Protein AF-A0A6B0C5R4-F1 (afdb_monomer)

Organism: Staphylococcus aureus (NCBI:txid1280)

Radius of gyration: 19.21 Å; Cα contacts (8 Å, |Δi|>4): 19; chains: 1; bounding box: 40×33×46 Å

Secondary structure (DSSP, 8-state):
-HHHHHHHHHHHHHHHTT----------S--STTSTTHHHHHHHHTTT-------------SSHHHHHHHHHHHHHH-

Solvent-accessible surface area (backbone atoms only — not comparable to full-atom values): 5249 Å² total; per-residue (Å²): 119,66,68,62,50,54,54,50,53,51,52,51,48,31,59,77,68,74,44,95,74,86,82,88,70,88,76,92,82,61,85,48,89,84,32,94,53,35,69,58,52,53,55,49,44,72,72,73,58,81,89,82,87,72,94,73,86,86,85,82,71,89,51,58,67,62,48,53,53,51,53,53,55,54,59,75,72,107

InterPro domains:
  IPR003447 FemABX peptidyl transferase [PF02388] (1-74)
  IPR003447 FemABX peptidyl transferase [PS51191] (1-73)
  IPR016181 Acyl-CoA N-acyltransferase [SSF55729] (4-69)
  IPR050644 Peptidoglycan Glycine Bridge Synthesis [PTHR36174] (2-78)

Foldseek 3Di:
DVVVVVLVVVVVVCVVVVNPDDDPDDDPPPCDPPDPCVVVVVVCVVVVDDDDDDPDDDDDDPPVVVVVVVVVVVVVVD

pLDDT: mean 94.53, std 5.73, range [60.94, 98.62]

Sequence (78 aa):
MGAYHLQWEMIKFAKAHHIDRYNFYGITGDYSESSEDYGVQQFKKGFNAHVEEYIGDFIKPIKPLLYKVQTYLNHKRR

Structure (mmCIF, N/CA/C/O backbone):
data_AF-A0A6B0C5R4-F1
#
_entry.id   AF-A0A6B0C5R4-F1
#
loop_
_atom_site.group_PDB
_atom_site.id
_atom_site.type_symbol
_atom_site.label_atom_id
_atom_site.label_alt_id
_atom_site.label_comp_id
_atom_site.label_asym_id
_atom_site.label_entity_id
_atom_site.label_seq_id
_atom_site.pdbx_PDB_ins_code
_atom_site.Cartn_x
_atom_site.Cartn_y
_atom_site.Cartn_z
_atom_site.occupancy
_atom_site.B_iso_or_equiv
_atom_site.auth_seq_id
_atom_site.auth_comp_id
_atom_site.auth_asym_id
_atom_site.auth_atom_id
_atom_site.pdbx_PDB_model_num
ATOM 1 N N . MET A 1 1 ? 19.878 1.644 -10.427 1.00 65.62 1 MET A N 1
ATOM 2 C CA . MET A 1 1 ? 18.400 1.640 -10.532 1.00 65.62 1 MET A CA 1
ATOM 3 C C . MET A 1 1 ? 17.831 0.236 -10.267 1.00 65.62 1 MET A C 1
ATOM 5 O O . MET A 1 1 ? 17.239 -0.363 -11.153 1.00 65.62 1 MET A O 1
ATOM 9 N N . GLY A 1 2 ? 18.008 -0.317 -9.059 1.00 92.69 2 GLY A N 1
ATOM 10 C CA . GLY A 1 2 ? 17.570 -1.695 -8.756 1.00 92.69 2 GLY A CA 1
ATOM 11 C C . GLY A 1 2 ? 16.052 -1.846 -8.616 1.00 92.69 2 GLY A C 1
ATOM 12 O O . GLY A 1 2 ? 15.475 -2.780 -9.161 1.00 92.69 2 GLY A O 1
ATOM 13 N N . ALA A 1 3 ? 15.394 -0.883 -7.961 1.00 93.31 3 ALA A N 1
ATOM 14 C CA . ALA A 1 3 ? 13.949 -0.923 -7.737 1.00 93.31 3 ALA A CA 1
ATOM 15 C C . ALA A 1 3 ? 13.147 -0.930 -9.050 1.00 93.31 3 ALA A C 1
ATOM 17 O O . ALA A 1 3 ? 12.255 -1.753 -9.211 1.00 93.31 3 ALA A O 1
ATOM 18 N N . TYR A 1 4 ? 13.498 -0.074 -10.015 1.00 95.12 4 TYR A N 1
ATOM 19 C CA . TYR A 1 4 ? 12.828 -0.042 -11.321 1.00 95.12 4 TYR A CA 1
ATOM 20 C C . TYR A 1 4 ? 12.986 -1.352 -12.095 1.00 95.12 4 TYR A C 1
ATOM 22 O O . TYR A 1 4 ? 12.014 -1.850 -12.654 1.00 95.12 4 TYR A O 1
ATOM 30 N N . HIS A 1 5 ? 14.192 -1.929 -12.095 1.00 96.69 5 HIS A N 1
ATOM 31 C CA . HIS A 1 5 ? 14.443 -3.204 -12.759 1.00 96.69 5 HIS A CA 1
ATOM 32 C C . HIS A 1 5 ? 13.632 -4.337 -12.120 1.00 96.69 5 HIS A C 1
ATOM 34 O O . HIS A 1 5 ? 12.948 -5.061 -12.833 1.00 96.69 5 HIS A O 1
ATOM 40 N N . LEU A 1 6 ? 13.622 -4.424 -10.785 1.00 97.44 6 LEU A N 1
ATOM 41 C CA . LEU A 1 6 ? 12.816 -5.402 -10.052 1.00 97.44 6 LEU A CA 1
ATOM 42 C C . LEU A 1 6 ? 11.332 -5.317 -10.441 1.00 97.44 6 LEU A C 1
ATOM 44 O O . LEU A 1 6 ? 10.741 -6.324 -10.820 1.00 97.44 6 LEU A O 1
ATOM 48 N N . GLN A 1 7 ? 10.732 -4.123 -10.371 1.00 97.81 7 GLN A N 1
ATOM 49 C CA . GLN A 1 7 ? 9.315 -3.951 -10.710 1.00 97.81 7 GLN A CA 1
ATOM 50 C C . GLN A 1 7 ? 9.041 -4.311 -12.175 1.00 97.81 7 GLN A C 1
ATOM 52 O O . GLN A 1 7 ? 8.041 -4.954 -12.478 1.00 97.81 7 GLN A O 1
ATOM 57 N N . TRP A 1 8 ? 9.951 -3.959 -13.087 1.00 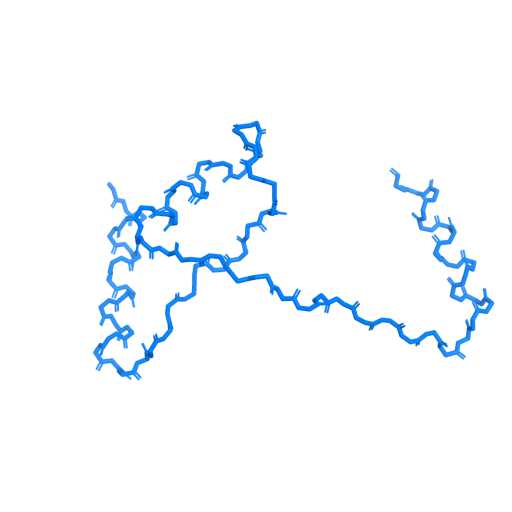97.06 8 TRP A N 1
ATOM 58 C CA . TRP A 1 8 ? 9.822 -4.303 -14.500 1.00 97.06 8 TRP A CA 1
ATOM 59 C C . TRP A 1 8 ? 9.864 -5.813 -14.759 1.00 97.06 8 TRP A C 1
ATOM 61 O O . TRP A 1 8 ? 9.034 -6.329 -15.509 1.00 97.06 8 TRP A O 1
ATOM 71 N N . GLU A 1 9 ? 10.786 -6.539 -14.122 1.00 98.25 9 GLU A N 1
ATOM 72 C CA . GLU A 1 9 ? 10.848 -8.001 -14.228 1.00 98.25 9 GLU A CA 1
ATOM 73 C C . GLU A 1 9 ? 9.564 -8.657 -13.704 1.00 98.25 9 GLU A C 1
ATOM 75 O O . GLU A 1 9 ? 9.023 -9.552 -14.353 1.00 98.25 9 GLU A O 1
ATOM 80 N N . MET A 1 10 ? 9.011 -8.159 -12.597 1.00 98.31 10 MET A N 1
ATOM 81 C CA . MET A 1 10 ? 7.772 -8.695 -12.027 1.00 98.31 10 MET A CA 1
ATOM 82 C C . MET A 1 10 ? 6.528 -8.370 -12.872 1.00 98.31 10 MET A C 1
ATOM 84 O O . MET A 1 10 ? 5.634 -9.209 -12.992 1.00 98.31 10 MET A O 1
ATOM 88 N N . ILE A 1 11 ? 6.479 -7.207 -13.530 1.00 97.88 11 ILE A N 1
ATOM 89 C CA . ILE A 1 11 ? 5.421 -6.880 -14.503 1.00 97.88 11 ILE A CA 1
ATOM 90 C C . ILE A 1 11 ? 5.501 -7.814 -15.717 1.00 97.88 11 ILE A C 1
ATOM 92 O O . ILE A 1 11 ? 4.481 -8.348 -16.159 1.00 97.88 11 ILE A O 1
ATOM 96 N N . LYS A 1 12 ? 6.705 -8.052 -16.256 1.00 98.31 12 LYS A N 1
ATOM 97 C CA . LYS A 1 12 ? 6.896 -9.012 -17.355 1.00 98.31 12 LYS A CA 1
ATOM 98 C C . LYS A 1 12 ? 6.489 -10.425 -16.945 1.00 98.31 12 LYS A C 1
ATOM 100 O O . LYS A 1 12 ? 5.817 -11.093 -17.726 1.00 98.31 12 LYS A O 1
ATOM 105 N N . PHE A 1 13 ? 6.853 -10.853 -15.736 1.00 98.62 13 PHE A N 1
ATOM 106 C CA . PHE A 1 13 ? 6.428 -12.131 -15.168 1.00 98.62 13 PHE A CA 1
ATOM 107 C C . PHE A 1 13 ? 4.898 -12.240 -15.142 1.00 98.62 13 PHE A C 1
ATOM 109 O O . PHE A 1 13 ? 4.349 -13.188 -15.695 1.00 98.62 13 PHE A O 1
ATOM 116 N N . ALA A 1 14 ? 4.196 -11.241 -14.597 1.00 98.44 14 ALA A N 1
ATOM 117 C CA . ALA A 1 14 ? 2.733 -11.237 -14.564 1.00 98.44 14 ALA A CA 1
A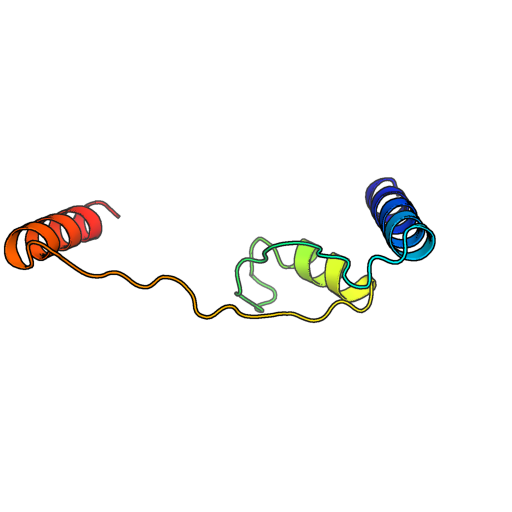TOM 118 C C . ALA A 1 14 ? 2.124 -11.397 -15.970 1.00 98.44 14 ALA A C 1
ATOM 120 O O . ALA A 1 14 ? 1.264 -12.251 -16.177 1.00 98.44 14 ALA A O 1
ATOM 121 N N . LYS A 1 15 ? 2.641 -10.661 -16.964 1.00 98.00 15 LYS A N 1
ATOM 122 C CA . LYS A 1 15 ? 2.191 -10.778 -18.361 1.00 98.00 15 LYS A CA 1
ATOM 123 C C . LYS A 1 15 ? 2.455 -12.160 -18.965 1.00 98.00 15 LYS A C 1
ATOM 125 O O . LYS A 1 15 ? 1.585 -12.686 -19.652 1.00 98.00 15 LYS A O 1
ATOM 130 N N . ALA A 1 16 ? 3.632 -12.740 -18.726 1.00 98.62 16 ALA A N 1
ATOM 131 C CA . ALA A 1 16 ? 4.000 -14.063 -19.236 1.00 98.62 16 ALA A CA 1
ATOM 132 C C . ALA A 1 16 ? 3.140 -15.190 -18.640 1.00 98.62 16 ALA A C 1
ATOM 134 O O . ALA A 1 16 ? 2.948 -16.221 -19.278 1.00 98.62 16 ALA A O 1
ATOM 135 N N . HIS A 1 17 ? 2.604 -14.977 -17.438 1.00 98.62 17 HIS A N 1
ATOM 136 C CA . HIS A 1 17 ? 1.746 -15.920 -16.726 1.00 98.62 17 HIS A CA 1
ATOM 137 C C . HIS A 1 17 ? 0.248 -15.591 -16.823 1.00 98.62 17 HIS A C 1
ATOM 139 O O . HIS A 1 17 ? -0.542 -16.181 -16.091 1.00 98.62 17 HIS A O 1
ATOM 145 N N . HIS A 1 18 ? -0.154 -14.680 -17.719 1.00 98.25 18 HIS A N 1
ATOM 146 C CA . HIS A 1 18 ? -1.555 -14.273 -17.901 1.00 98.25 18 HIS A CA 1
ATOM 147 C C . HIS A 1 18 ? -2.223 -13.775 -16.604 1.00 98.25 18 HIS A C 1
ATOM 149 O O . HIS A 1 18 ? -3.381 -14.072 -16.325 1.00 98.25 18 HIS A O 1
ATOM 155 N N . ILE A 1 19 ? -1.473 -13.027 -15.791 1.00 98.38 19 ILE A N 1
ATOM 156 C CA . ILE A 1 19 ? -1.974 -12.364 -14.587 1.00 98.38 19 ILE A CA 1
ATOM 157 C C . ILE A 1 19 ? -2.321 -10.921 -14.958 1.00 98.38 19 ILE A C 1
ATOM 159 O O . ILE A 1 19 ? -1.435 -10.094 -15.175 1.00 98.38 19 ILE A O 1
ATOM 163 N N . ASP A 1 20 ? -3.615 -10.610 -14.994 1.00 97.19 20 ASP A N 1
ATOM 164 C CA . ASP A 1 20 ? -4.122 -9.325 -15.500 1.00 97.19 20 ASP A CA 1
ATOM 165 C C . ASP A 1 20 ? -3.887 -8.135 -14.555 1.00 97.19 20 ASP A C 1
ATOM 167 O O . ASP A 1 20 ? -4.063 -6.979 -14.941 1.00 97.19 20 ASP A O 1
ATOM 171 N N . ARG A 1 21 ? -3.488 -8.396 -13.305 1.00 96.69 21 ARG A N 1
ATOM 172 C CA . ARG A 1 21 ? -3.338 -7.374 -12.266 1.00 96.69 21 ARG A CA 1
ATOM 173 C C . ARG A 1 21 ? -1.955 -7.411 -11.633 1.00 96.69 21 ARG A C 1
ATOM 175 O O . ARG A 1 21 ? -1.578 -8.391 -10.995 1.00 96.69 21 ARG A O 1
ATOM 182 N N . TYR A 1 22 ? -1.251 -6.284 -11.714 1.00 97.62 22 TYR A N 1
ATOM 183 C CA . TYR A 1 22 ? -0.017 -6.037 -10.975 1.00 97.62 22 TYR A CA 1
ATOM 184 C C . TYR A 1 22 ? -0.270 -5.029 -9.851 1.00 97.62 22 TYR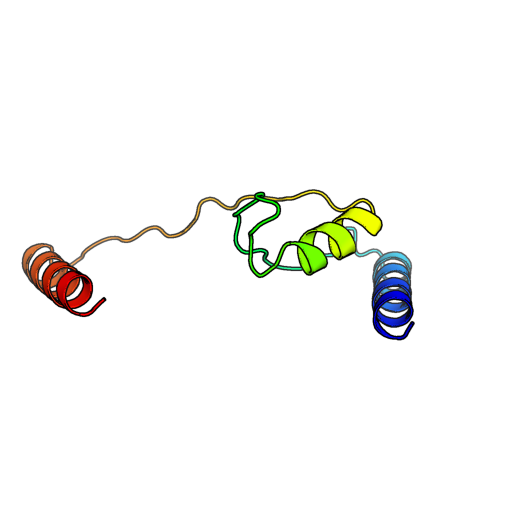 A C 1
ATOM 186 O O . TYR A 1 22 ? -0.617 -3.878 -10.109 1.00 97.62 22 TYR A O 1
ATOM 194 N N . ASN A 1 23 ? -0.135 -5.460 -8.596 1.00 97.19 23 ASN A N 1
ATOM 195 C CA . ASN A 1 23 ? -0.463 -4.636 -7.435 1.00 97.19 23 ASN A CA 1
ATOM 196 C C . ASN A 1 23 ? 0.810 -4.108 -6.757 1.00 97.19 23 ASN A C 1
ATOM 198 O O . ASN A 1 23 ? 1.579 -4.878 -6.189 1.00 97.19 23 ASN A O 1
ATOM 202 N N . PHE A 1 24 ? 0.998 -2.787 -6.769 1.00 96.94 24 PHE A N 1
ATOM 203 C CA . PHE A 1 24 ? 2.082 -2.104 -6.048 1.00 96.94 24 PHE A CA 1
ATOM 204 C C . PHE A 1 24 ? 1.812 -1.929 -4.542 1.00 96.94 24 PHE A C 1
ATOM 206 O O . PHE A 1 24 ? 2.630 -1.335 -3.835 1.00 96.94 24 PHE A O 1
ATOM 213 N N . TYR A 1 25 ? 0.677 -2.431 -4.053 1.00 95.56 25 TYR A N 1
ATOM 214 C CA . TYR A 1 25 ? 0.219 -2.359 -2.668 1.00 95.56 25 TYR A CA 1
ATOM 215 C C . TYR A 1 25 ? -0.006 -0.927 -2.157 1.00 95.56 25 TYR A C 1
ATOM 217 O O . TYR A 1 25 ? 0.011 0.047 -2.916 1.00 95.56 25 TYR A O 1
ATOM 225 N N . GLY A 1 26 ? -0.283 -0.821 -0.857 1.00 93.50 26 GLY A N 1
ATOM 226 C CA . GLY A 1 26 ? -0.809 0.371 -0.206 1.00 93.50 26 GLY A CA 1
ATOM 227 C C . GLY A 1 26 ? 0.081 1.607 -0.290 1.00 93.50 26 GLY A C 1
ATOM 228 O O . GLY A 1 26 ? 1.303 1.536 -0.436 1.00 93.50 26 GLY A O 1
ATOM 229 N N . ILE A 1 27 ? -0.591 2.741 -0.191 1.00 94.06 27 ILE A N 1
ATOM 230 C CA . ILE A 1 27 ? -0.063 4.083 0.050 1.00 94.06 27 ILE A CA 1
ATOM 231 C C . ILE A 1 27 ? -0.799 4.625 1.284 1.00 94.06 27 ILE A C 1
ATOM 233 O O . ILE A 1 27 ? -1.805 4.041 1.694 1.00 94.06 27 ILE A O 1
ATOM 237 N N . THR A 1 28 ? -0.322 5.712 1.880 1.00 92.81 28 THR A N 1
ATOM 238 C CA . THR A 1 28 ? -0.954 6.325 3.064 1.00 92.81 28 THR A CA 1
ATOM 239 C C . THR A 1 28 ? -2.364 6.850 2.780 1.00 92.81 28 THR A C 1
ATOM 241 O O . THR A 1 28 ? -3.183 6.930 3.692 1.00 92.81 28 THR A O 1
ATOM 244 N N . GLY A 1 29 ? -2.648 7.196 1.520 1.00 89.56 29 GLY A N 1
ATOM 245 C CA . GLY A 1 29 ? -3.872 7.888 1.111 1.00 89.56 29 GLY A CA 1
ATOM 246 C C . GLY A 1 29 ? -3.800 9.410 1.286 1.00 89.56 29 GLY A C 1
ATOM 247 O O . GLY A 1 29 ? -4.739 10.103 0.902 1.00 89.56 29 GLY A O 1
ATOM 248 N N . ASP A 1 30 ? -2.695 9.942 1.819 1.00 93.75 30 ASP A N 1
ATOM 249 C CA . ASP A 1 30 ? -2.405 11.375 1.835 1.00 93.75 30 ASP A CA 1
ATOM 250 C C . ASP A 1 30 ? -1.699 11.771 0.532 1.00 93.75 30 ASP A C 1
ATOM 252 O O . ASP A 1 30 ? -0.524 11.480 0.332 1.00 93.75 30 ASP A O 1
ATOM 256 N N . TYR A 1 31 ? -2.415 12.443 -0.368 1.00 90.88 31 TYR A N 1
ATOM 257 C CA . TYR A 1 31 ? -1.879 12.866 -1.667 1.00 90.88 31 TYR A CA 1
ATOM 258 C C . TYR A 1 31 ? -1.140 14.215 -1.629 1.00 90.88 31 TYR A C 1
ATOM 260 O O . TYR A 1 31 ? -0.831 14.771 -2.686 1.00 90.88 31 TYR A O 1
ATOM 268 N N . SER A 1 32 ? -0.882 14.777 -0.444 1.00 92.50 32 SER A N 1
ATOM 269 C CA . SER A 1 32 ? -0.098 16.003 -0.309 1.00 92.50 32 SER A CA 1
ATOM 270 C C . SER A 1 32 ? 1.377 15.769 -0.647 1.00 92.50 32 SER A C 1
ATOM 272 O O . SER A 1 32 ? 1.933 14.690 -0.426 1.00 92.50 32 SER A O 1
ATOM 274 N N . GLU A 1 33 ? 2.051 16.810 -1.142 1.00 92.19 33 GLU A N 1
ATOM 275 C CA . GLU A 1 33 ? 3.504 16.774 -1.376 1.00 92.19 33 GLU A CA 1
ATOM 276 C C . GLU A 1 33 ? 4.311 16.658 -0.071 1.00 92.19 33 GLU A C 1
ATOM 278 O O . GLU A 1 33 ? 5.480 16.283 -0.092 1.00 92.19 33 GLU A O 1
ATOM 283 N N . SER A 1 34 ? 3.680 16.954 1.069 1.00 93.62 34 SER A N 1
ATOM 284 C CA . SER A 1 34 ? 4.239 16.796 2.414 1.00 93.62 34 SER A CA 1
ATOM 285 C C . SER A 1 34 ? 4.086 15.390 2.998 1.00 93.62 34 SER A C 1
ATOM 287 O O . SER A 1 34 ? 4.575 15.152 4.103 1.00 93.62 34 SER A O 1
ATOM 289 N N . SER A 1 35 ? 3.401 14.474 2.306 1.00 93.69 35 SER A N 1
ATOM 290 C CA . SER A 1 35 ? 3.199 13.107 2.791 1.00 93.69 35 SER A CA 1
ATOM 291 C C . SER A 1 35 ? 4.525 12.351 2.914 1.00 93.69 35 SER A C 1
ATOM 293 O O . SER A 1 35 ? 5.434 12.488 2.090 1.00 93.69 35 SER A O 1
ATOM 295 N N . GLU A 1 36 ? 4.632 11.504 3.941 1.00 92.50 36 GLU A N 1
ATOM 296 C CA . GLU A 1 36 ? 5.825 10.681 4.180 1.00 92.50 36 GLU A CA 1
ATOM 297 C C . GLU A 1 36 ? 6.137 9.757 2.989 1.00 92.50 36 GLU A C 1
ATOM 299 O O . GLU A 1 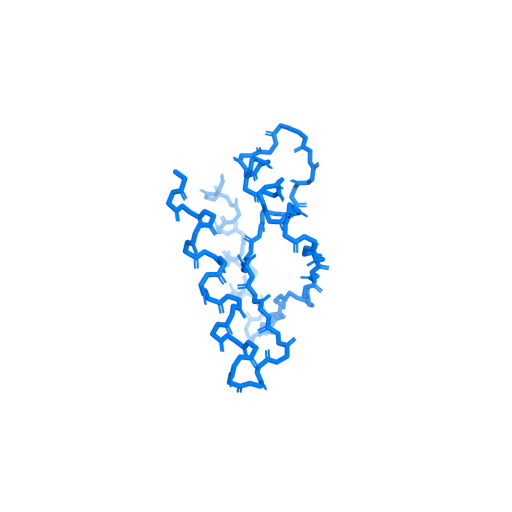36 ? 7.299 9.504 2.667 1.00 92.50 36 GLU A O 1
ATOM 304 N N . ASP A 1 37 ? 5.104 9.282 2.291 1.00 93.44 37 ASP A N 1
ATOM 305 C CA . ASP A 1 37 ? 5.225 8.368 1.160 1.00 93.44 37 A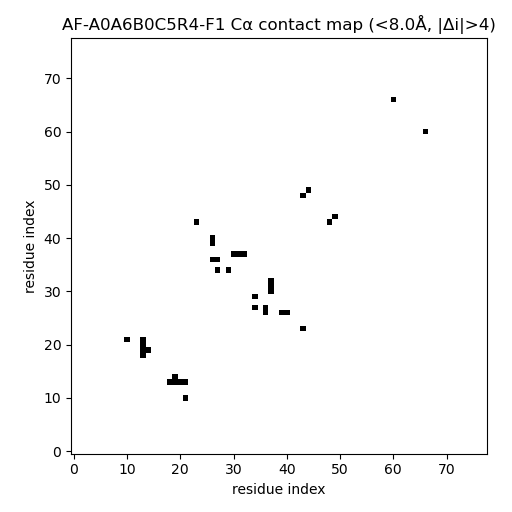SP A CA 1
ATOM 306 C C . ASP A 1 37 ? 5.115 9.054 -0.211 1.00 93.44 37 ASP A C 1
ATOM 308 O O . ASP A 1 37 ? 5.035 8.351 -1.222 1.00 93.44 37 ASP A O 1
ATOM 312 N N . TYR A 1 38 ? 5.193 10.390 -0.292 1.00 95.06 38 TYR A N 1
ATOM 313 C CA . TYR A 1 38 ? 5.076 11.135 -1.553 1.00 95.06 38 TYR A CA 1
ATOM 314 C C . TYR A 1 38 ? 5.981 10.571 -2.662 1.00 95.06 38 TYR A C 1
ATOM 316 O O . TYR A 1 38 ? 5.534 10.302 -3.780 1.00 95.06 38 TYR A O 1
ATOM 324 N N . GLY A 1 39 ? 7.254 10.299 -2.351 1.00 94.44 39 GLY A N 1
ATOM 325 C CA . GLY A 1 39 ? 8.201 9.721 -3.313 1.00 94.44 39 GLY A CA 1
ATOM 326 C C . GLY A 1 39 ? 7.808 8.318 -3.793 1.00 94.44 39 GLY A C 1
ATOM 327 O O . GLY A 1 39 ? 7.975 7.992 -4.971 1.00 94.44 39 GLY A O 1
ATOM 328 N N . VAL A 1 40 ? 7.230 7.495 -2.911 1.00 94.50 40 VAL A N 1
ATOM 329 C CA . VAL A 1 40 ? 6.714 6.160 -3.254 1.00 94.50 40 VAL A CA 1
ATOM 330 C C . VAL A 1 40 ? 5.473 6.279 -4.141 1.00 94.50 40 VAL A C 1
ATOM 332 O O . VAL A 1 40 ? 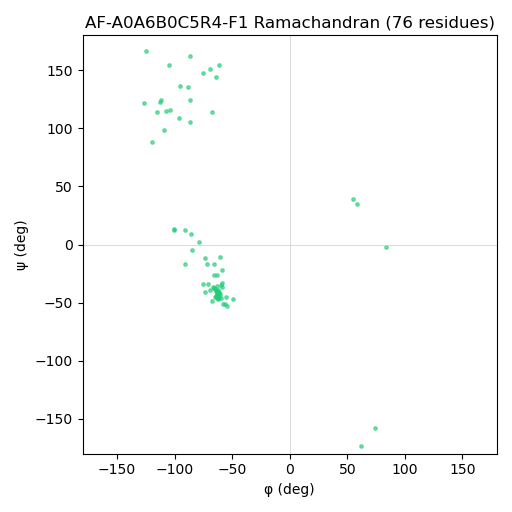5.337 5.518 -5.101 1.00 94.50 40 VAL A O 1
ATOM 335 N N . GLN A 1 41 ? 4.598 7.251 -3.877 1.00 95.12 41 GLN A N 1
ATOM 336 C CA . GLN A 1 41 ? 3.440 7.532 -4.724 1.00 95.12 41 GLN A CA 1
ATOM 337 C C . GLN A 1 41 ? 3.871 7.948 -6.139 1.00 95.12 41 GLN A C 1
ATOM 339 O O . GLN A 1 41 ? 3.374 7.384 -7.116 1.00 95.12 41 GLN A O 1
ATOM 344 N N . GLN A 1 42 ? 4.851 8.853 -6.270 1.00 95.00 42 GLN A N 1
ATOM 345 C CA . GLN A 1 42 ? 5.386 9.254 -7.580 1.00 95.00 42 GLN A CA 1
ATOM 346 C C . GLN A 1 42 ? 6.058 8.086 -8.314 1.00 95.00 42 GLN A C 1
ATOM 348 O O . GLN A 1 42 ? 5.858 7.917 -9.517 1.00 95.00 42 GLN A O 1
ATOM 353 N N . PHE A 1 43 ? 6.798 7.235 -7.596 1.00 95.69 43 PHE A N 1
ATOM 354 C CA . PHE A 1 43 ? 7.392 6.022 -8.160 1.00 95.69 43 PHE A CA 1
ATOM 355 C C . PHE A 1 43 ? 6.330 5.099 -8.770 1.00 95.69 43 PHE A C 1
ATOM 357 O O . PHE A 1 43 ? 6.452 4.716 -9.931 1.00 95.69 43 PHE A O 1
ATOM 364 N N . LYS A 1 44 ? 5.264 4.779 -8.022 1.00 96.12 44 LYS A N 1
ATOM 365 C CA . LYS A 1 44 ? 4.164 3.923 -8.501 1.00 96.12 44 LYS A CA 1
ATOM 366 C C . LYS A 1 44 ? 3.427 4.558 -9.682 1.00 96.12 44 LYS A C 1
ATOM 368 O O . LYS A 1 44 ? 3.158 3.882 -10.674 1.00 96.12 44 LYS A O 1
ATOM 373 N N . LYS A 1 45 ? 3.169 5.869 -9.616 1.00 94.44 45 LYS A N 1
ATOM 374 C CA . LYS A 1 45 ? 2.566 6.646 -10.710 1.00 94.44 45 LYS A CA 1
ATOM 375 C C . LYS A 1 45 ? 3.411 6.594 -11.987 1.00 94.44 45 LYS A C 1
ATOM 377 O O . LYS A 1 45 ? 2.854 6.520 -13.078 1.00 94.44 45 LYS A O 1
ATOM 382 N N . GLY A 1 46 ? 4.738 6.547 -11.861 1.00 95.25 46 GLY A N 1
ATOM 383 C CA . GLY A 1 46 ? 5.665 6.380 -12.984 1.00 95.25 46 GLY A CA 1
ATOM 384 C C . GLY A 1 46 ? 5.464 5.092 -13.798 1.00 95.25 46 GLY A C 1
ATOM 385 O O . GLY A 1 46 ? 5.818 5.063 -14.972 1.00 95.25 46 GLY A O 1
ATOM 386 N N . PHE A 1 47 ? 4.842 4.055 -13.223 1.00 96.00 47 PHE A N 1
ATOM 387 C CA . PHE A 1 47 ? 4.452 2.824 -13.928 1.00 96.00 47 PHE A CA 1
ATOM 388 C C . PHE A 1 47 ? 3.037 2.881 -14.522 1.00 96.00 47 PHE A C 1
ATOM 390 O O . PHE A 1 47 ? 2.505 1.850 -14.930 1.00 96.00 47 PHE A O 1
ATOM 397 N N . ASN A 1 48 ? 2.419 4.066 -14.569 1.00 95.44 48 ASN A N 1
ATOM 398 C CA . ASN A 1 48 ? 1.032 4.264 -14.990 1.00 95.44 48 ASN A CA 1
ATOM 399 C C . ASN A 1 48 ? 0.022 3.465 -14.139 1.00 95.44 48 ASN A C 1
ATOM 401 O O . ASN A 1 48 ? -0.975 2.959 -14.650 1.00 95.44 48 ASN A O 1
ATOM 405 N N . ALA A 1 49 ? 0.298 3.320 -12.838 1.00 94.50 49 ALA A N 1
ATOM 406 C CA . ALA A 1 49 ? -0.623 2.696 -11.894 1.00 94.50 49 ALA A CA 1
ATOM 407 C C . ALA A 1 49 ? -1.788 3.638 -11.543 1.00 94.50 49 ALA A C 1
ATOM 409 O O . ALA A 1 49 ? -1.606 4.853 -11.437 1.00 94.50 49 ALA A O 1
ATOM 410 N N . HIS A 1 50 ? -2.966 3.068 -11.289 1.00 94.12 50 HIS A N 1
ATOM 411 C CA . HIS A 1 50 ? -4.109 3.764 -10.698 1.00 94.12 50 HIS A CA 1
ATOM 412 C C . HIS A 1 50 ? -4.291 3.364 -9.231 1.00 94.12 50 HIS A C 1
ATOM 414 O O . HIS A 1 50 ? -3.878 2.282 -8.808 1.00 94.12 50 HIS A O 1
ATOM 420 N N . VAL A 1 51 ? -4.903 4.249 -8.445 1.00 94.88 51 VAL A N 1
ATOM 421 C CA . VAL A 1 51 ? -5.232 3.968 -7.043 1.00 94.88 51 VAL A CA 1
ATOM 422 C C . VAL A 1 51 ? -6.603 3.304 -6.965 1.00 94.88 51 VAL A C 1
ATOM 424 O O . VAL A 1 51 ? -7.551 3.756 -7.603 1.00 94.88 51 VAL A O 1
ATOM 427 N N . GLU A 1 52 ? -6.704 2.250 -6.160 1.00 95.12 52 GLU A N 1
ATOM 428 C CA . GLU A 1 52 ? -7.973 1.623 -5.790 1.00 95.12 52 GLU A CA 1
ATOM 429 C C . GLU A 1 52 ? -8.186 1.787 -4.284 1.00 95.12 52 GLU A C 1
ATOM 431 O O . GLU A 1 52 ? -7.433 1.233 -3.480 1.00 95.12 52 GLU A O 1
ATOM 436 N N . GLU A 1 53 ? -9.206 2.558 -3.909 1.00 95.81 53 GLU A N 1
ATOM 437 C CA . GLU A 1 53 ? -9.652 2.688 -2.524 1.00 95.81 53 GLU A CA 1
ATOM 438 C C . GLU A 1 53 ? -10.648 1.567 -2.202 1.00 95.81 53 GLU A C 1
ATOM 440 O O . GLU A 1 53 ? -11.648 1.376 -2.897 1.00 95.81 53 GLU A O 1
ATOM 445 N N . TYR A 1 54 ? -10.353 0.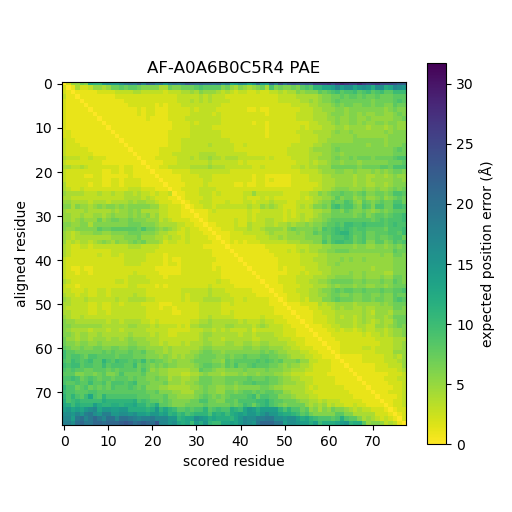790 -1.161 1.00 95.88 54 TYR A N 1
ATOM 446 C CA . TYR A 1 54 ? -11.204 -0.315 -0.723 1.00 95.88 54 TYR A CA 1
ATOM 447 C C . TYR A 1 54 ? -12.284 0.178 0.242 1.00 95.88 54 TYR A C 1
ATOM 449 O O . TYR A 1 54 ? -12.146 1.212 0.884 1.00 95.88 54 TYR A O 1
ATOM 457 N N . ILE A 1 55 ? -13.324 -0.636 0.427 1.00 96.50 55 ILE A N 1
ATOM 458 C CA . ILE A 1 55 ? -14.452 -0.374 1.339 1.00 96.50 55 ILE A CA 1
ATOM 459 C C . ILE A 1 55 ? -14.062 -0.214 2.822 1.00 96.50 55 ILE A C 1
ATOM 461 O O . ILE A 1 55 ? -14.897 0.185 3.630 1.00 96.50 55 ILE A O 1
ATOM 465 N N . GLY A 1 56 ? -12.816 -0.537 3.175 1.00 95.31 56 GLY A N 1
ATOM 466 C CA . GLY A 1 56 ? -12.290 -0.432 4.529 1.00 95.31 56 GLY A CA 1
ATOM 467 C C . GLY A 1 56 ? -12.805 -1.521 5.468 1.00 95.31 56 GLY A C 1
ATOM 468 O O . GLY A 1 56 ? -13.216 -2.607 5.050 1.00 95.31 56 GLY A O 1
ATOM 469 N N . ASP A 1 57 ? -12.744 -1.223 6.761 1.00 96.44 57 ASP A N 1
ATOM 470 C CA . ASP A 1 57 ? -13.071 -2.158 7.830 1.00 96.44 57 ASP A CA 1
ATOM 471 C C . ASP A 1 57 ? -14.516 -2.005 8.312 1.00 96.44 57 ASP A C 1
ATOM 473 O O . ASP A 1 57 ? -14.999 -0.906 8.591 1.00 96.44 57 ASP A O 1
ATOM 477 N N . PHE A 1 58 ? -15.187 -3.139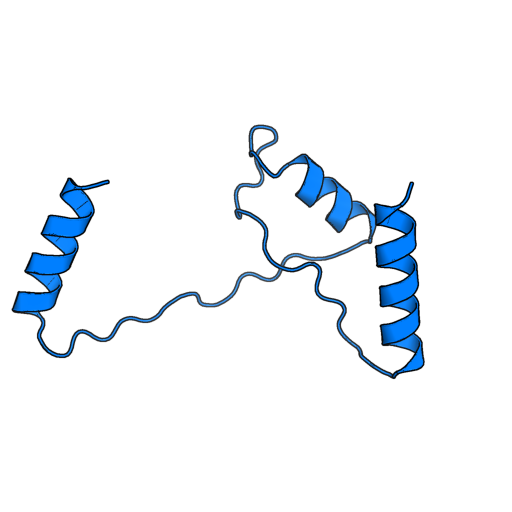 8.520 1.00 97.06 58 PHE A N 1
ATOM 478 C CA . P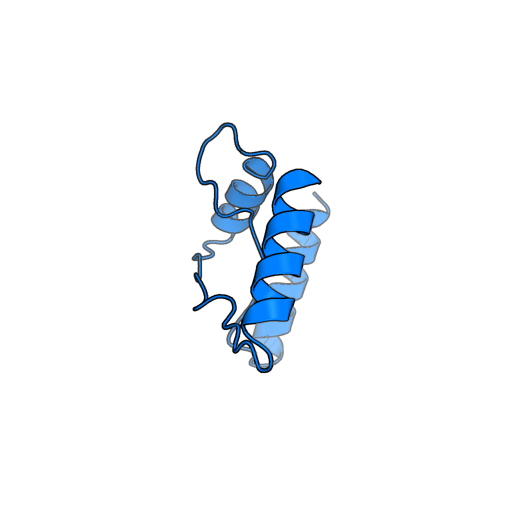HE A 1 58 ? -16.516 -3.192 9.124 1.00 97.06 58 PHE A CA 1
ATOM 479 C C . PHE A 1 58 ? -16.430 -3.857 10.489 1.00 97.06 58 PHE A C 1
ATOM 481 O O . PHE A 1 58 ? -16.019 -5.010 10.615 1.00 97.06 58 PHE A O 1
ATOM 488 N N . ILE A 1 59 ? -16.869 -3.145 11.527 1.00 95.94 59 ILE A N 1
ATOM 489 C CA . ILE A 1 59 ? -16.856 -3.660 12.895 1.00 95.94 59 ILE A CA 1
ATOM 490 C C . ILE A 1 59 ? -18.292 -3.884 13.362 1.00 95.94 59 ILE A C 1
ATOM 492 O O . ILE A 1 59 ? -19.100 -2.957 13.379 1.00 95.94 59 ILE A O 1
ATOM 496 N N . LYS A 1 60 ? -18.598 -5.115 13.794 1.00 97.00 60 LYS A N 1
ATOM 497 C CA . LYS A 1 60 ? -19.873 -5.484 14.427 1.00 97.00 60 LYS A CA 1
ATOM 498 C C . LYS A 1 60 ? -19.667 -5.768 15.921 1.00 97.00 60 LYS A C 1
ATOM 500 O O . LYS A 1 60 ? -19.260 -6.875 16.281 1.00 97.00 60 LYS A O 1
ATOM 505 N N . PRO A 1 61 ? -19.959 -4.811 16.819 1.00 96.62 61 PRO A N 1
ATOM 506 C CA . PRO A 1 61 ? -19.810 -5.025 18.255 1.00 96.62 61 PRO A CA 1
ATOM 507 C C . PRO A 1 61 ? -20.823 -6.046 18.790 1.00 96.62 61 PRO A C 1
ATOM 509 O O . PRO A 1 61 ? -22.020 -5.775 18.831 1.00 96.62 61 PRO A O 1
ATOM 512 N N . ILE A 1 62 ? -20.346 -7.204 19.260 1.00 97.19 62 ILE A N 1
ATOM 513 C CA . ILE A 1 62 ? -21.206 -8.234 19.878 1.00 97.19 62 ILE A CA 1
ATOM 514 C C . ILE A 1 62 ? -21.630 -7.841 21.302 1.00 97.19 62 ILE A C 1
ATOM 516 O O . ILE A 1 62 ? -22.743 -8.131 21.728 1.00 97.19 62 ILE A O 1
ATOM 520 N N . LYS A 1 63 ? -20.753 -7.143 22.038 1.00 97.19 63 LYS A N 1
ATOM 521 C CA . LYS A 1 63 ? -21.034 -6.576 23.368 1.00 97.19 63 LYS A CA 1
ATOM 522 C C . LYS A 1 63 ? -20.866 -5.052 23.318 1.00 97.19 63 LYS A C 1
ATOM 524 O O . LYS A 1 63 ? -19.768 -4.564 23.597 1.00 97.19 63 LYS A O 1
ATOM 529 N N . PRO A 1 64 ? -21.920 -4.287 22.970 1.00 95.50 64 PRO A N 1
ATOM 530 C CA . PRO A 1 64 ? -21.795 -2.859 22.664 1.00 95.50 64 PRO A CA 1
ATOM 531 C C . PRO A 1 64 ? -21.211 -2.016 23.802 1.00 95.50 64 PRO A C 1
ATOM 533 O O . PRO A 1 64 ? -20.433 -1.102 23.544 1.00 95.50 64 PRO A O 1
ATOM 536 N N . LEU A 1 65 ? -21.545 -2.330 25.060 1.00 96.75 65 LEU A N 1
ATOM 537 C CA . LEU A 1 65 ? -21.036 -1.596 26.224 1.00 96.75 65 LEU A CA 1
ATOM 538 C C . LEU A 1 65 ? -19.528 -1.802 26.424 1.00 96.75 65 LEU A C 1
ATOM 540 O O . LEU A 1 65 ? -18.792 -0.827 26.542 1.00 96.75 65 LEU A O 1
ATOM 544 N N . LEU A 1 66 ? -19.056 -3.054 26.397 1.00 96.75 66 LEU A N 1
ATOM 545 C CA . LEU A 1 66 ? -17.626 -3.356 26.531 1.00 96.75 66 LEU A CA 1
ATOM 546 C C . LEU A 1 66 ? -16.823 -2.790 25.359 1.00 96.75 66 LEU A C 1
ATOM 548 O O . LEU A 1 66 ? -15.747 -2.238 25.565 1.00 96.75 66 LEU A O 1
ATOM 552 N N . TYR A 1 67 ? -17.372 -2.875 24.144 1.00 96.81 67 TYR A N 1
ATOM 553 C CA . TYR A 1 67 ? -16.746 -2.295 22.962 1.00 96.81 67 TYR A CA 1
ATOM 554 C C . TYR A 1 67 ? -16.566 -0.779 23.107 1.00 96.81 67 TYR A C 1
ATOM 556 O O . TYR A 1 67 ? -15.470 -0.284 22.877 1.00 96.81 67 TYR A O 1
ATOM 564 N N . LYS A 1 68 ? -17.594 -0.055 23.575 1.00 95.88 68 LYS A N 1
ATOM 565 C CA . LYS A 1 68 ? -17.506 1.391 23.841 1.00 95.88 68 LYS A CA 1
ATOM 566 C C . LYS A 1 68 ? -16.452 1.746 24.893 1.00 95.88 68 LYS A C 1
ATOM 568 O O . LYS A 1 68 ? -15.720 2.713 24.713 1.00 95.88 68 LYS A O 1
ATOM 573 N N . VAL A 1 69 ? -16.364 0.982 25.985 1.00 96.88 69 VAL A N 1
ATOM 574 C CA . VAL A 1 69 ? -15.332 1.208 27.014 1.00 96.88 69 VAL A CA 1
ATOM 575 C C . VAL A 1 69 ? -13.941 0.993 26.419 1.00 96.88 69 VAL A C 1
ATOM 577 O O . VAL A 1 69 ? -13.060 1.830 26.598 1.00 96.88 69 VAL A O 1
ATOM 580 N N . GLN A 1 70 ? -13.752 -0.085 25.657 1.00 95.44 70 GLN A N 1
ATOM 581 C CA . GLN A 1 70 ? -12.473 -0.380 25.021 1.00 95.44 70 GLN A CA 1
ATOM 582 C C . GLN A 1 70 ? -12.068 0.686 23.995 1.00 95.44 70 GLN A C 1
ATOM 584 O O . GLN A 1 70 ? -10.914 1.114 23.989 1.00 95.44 70 GLN A O 1
ATOM 589 N N . THR A 1 71 ? -12.990 1.134 23.137 1.00 94.94 71 THR A N 1
ATOM 590 C CA . THR A 1 71 ? -12.694 2.187 22.156 1.00 94.94 71 THR A CA 1
ATOM 591 C C . THR A 1 71 ? -12.379 3.513 22.837 1.00 94.94 71 THR A C 1
ATOM 593 O O . THR A 1 71 ? -11.440 4.187 22.423 1.00 94.94 71 THR A O 1
ATOM 596 N N . TYR A 1 72 ? -13.077 3.853 23.924 1.00 95.88 72 TYR A N 1
ATOM 597 C CA . TYR A 1 72 ? -12.775 5.039 24.726 1.00 95.88 72 TYR A CA 1
ATOM 598 C C . TYR A 1 72 ? -11.371 4.982 25.349 1.00 95.88 72 TYR A C 1
ATOM 600 O O . TYR A 1 72 ? -10.606 5.942 25.248 1.00 95.88 72 TYR A O 1
ATOM 608 N N . LEU A 1 73 ? -11.001 3.848 25.955 1.00 96.19 73 LEU A N 1
ATOM 609 C CA . LEU A 1 73 ? -9.670 3.658 26.541 1.00 96.19 73 LEU A CA 1
ATOM 610 C C . LEU A 1 73 ? -8.562 3.722 25.485 1.00 96.19 73 LEU A C 1
ATOM 612 O O . LEU A 1 73 ? -7.527 4.341 25.721 1.00 96.19 73 LEU A O 1
ATOM 616 N N . ASN A 1 74 ? -8.781 3.112 24.320 1.00 92.75 74 ASN A N 1
ATOM 617 C CA . ASN A 1 74 ? -7.829 3.151 23.213 1.00 92.75 74 ASN A CA 1
ATOM 618 C C . ASN A 1 74 ? -7.679 4.558 22.624 1.00 92.75 74 ASN A C 1
ATOM 620 O O . ASN A 1 74 ? -6.570 4.936 22.260 1.00 92.75 74 ASN A O 1
ATOM 624 N N . HIS A 1 75 ? -8.760 5.339 22.559 1.00 91.75 75 HIS A N 1
ATOM 625 C CA . HIS A 1 75 ? -8.705 6.717 22.076 1.00 91.75 75 HIS A CA 1
ATOM 626 C C . HIS A 1 75 ? -7.884 7.625 23.001 1.00 91.75 75 HIS A C 1
ATOM 628 O O . HIS A 1 75 ? -7.123 8.438 22.506 1.00 91.75 75 HIS A O 1
ATOM 634 N N . LYS A 1 76 ? -7.962 7.441 24.329 1.00 86.56 76 LYS A N 1
ATOM 635 C CA . LYS A 1 76 ? -7.150 8.199 25.305 1.00 86.56 76 LYS A CA 1
ATOM 636 C C . LYS A 1 76 ? -5.662 7.831 25.343 1.00 86.56 76 LYS A C 1
ATOM 638 O O . LYS A 1 76 ? -4.890 8.541 25.978 1.00 86.56 76 LYS A O 1
ATOM 643 N N . ARG A 1 77 ? -5.282 6.680 24.784 1.00 82.38 77 ARG A N 1
ATOM 644 C CA . ARG A 1 77 ? -3.892 6.191 24.767 1.00 82.38 77 ARG A CA 1
ATOM 645 C C . ARG A 1 77 ? -3.111 6.629 23.528 1.00 82.38 77 ARG A C 1
ATOM 647 O O . ARG A 1 77 ? -1.894 6.476 23.531 1.00 82.38 77 ARG A O 1
ATOM 654 N N . ARG A 1 78 ? -3.810 7.069 22.482 1.00 60.94 78 ARG A N 1
ATOM 655 C CA . ARG A 1 78 ? -3.227 7.669 21.279 1.00 60.94 78 ARG A CA 1
ATOM 656 C C . ARG A 1 78 ? -3.049 9.162 21.496 1.00 60.94 78 ARG A C 1
ATOM 658 O O . ARG A 1 78 ? -2.067 9.686 20.938 1.00 60.94 78 ARG A O 1
#

Mean predicted aligned error: 4.47 Å